Protein AF-A0AAW5TLI7-F1 (afdb_monomer_lite)

Secondary structure (DSSP, 8-state):
-HHHHHHTTSSSGGGGHHHHHHHHHHHHHHHTT----HHHHHH--TTS--SHHHHHHHHHHHHHHHHHHHHHTTPPP-HHHHHHHHHHHTTTSTTGGGTTS--SS---EEE-TT--TTS-HHHHEEE-PPP-

Radius of gyration: 17.92 Å; chains: 1; bounding box: 38×41×43 Å

InterPro domains:
  IPR025758 Fic/DOC N-terminal [PF13784] (1-69)
  IPR036597 Fido-like domain superfamily [G3DSA:1.10.3290.10] (7-132)

Foldseek 3Di:
DVLVVVLVPDPHSCPCVQVVLLVVLQVVLVVVVHHDDSVCSVPDDLVDQDDLSSQLSSLSVVLVVVVVVCVVVVDDDDLQNVQQSQCSNCPPHPCNVVGSDDDQAWDAAAFDPPDDPPDDRNVRGPDTDDHD

pLDDT: mean 84.83, std 11.41, range [47.56, 96.88]

Structure (mmCIF, N/CA/C/O backbone):
data_AF-A0AAW5TLI7-F1
#
_entry.id   AF-A0AAW5TLI7-F1
#
loop_
_atom_site.group_PDB
_atom_site.id
_atom_site.type_symbol
_atom_site.label_atom_id
_atom_site.label_alt_id
_atom_site.label_comp_id
_atom_site.label_asym_id
_atom_site.label_entity_id
_atom_site.label_seq_id
_atom_site.pdbx_PDB_ins_code
_atom_site.Cartn_x
_atom_site.Cartn_y
_atom_site.Cartn_z
_atom_site.occupancy
_atom_site.B_iso_or_equiv
_atom_site.auth_seq_id
_atom_site.auth_comp_id
_atom_site.auth_asym_id
_atom_site.auth_atom_id
_atom_site.pdbx_PDB_model_num
ATOM 1 N N . ALA A 1 1 ? 7.748 6.599 18.215 1.00 47.56 1 ALA A N 1
ATOM 2 C CA . ALA A 1 1 ? 8.241 7.085 19.526 1.00 47.56 1 ALA A CA 1
ATOM 3 C C . ALA A 1 1 ? 8.099 8.604 19.672 1.00 47.56 1 ALA A C 1
ATOM 5 O O . ALA A 1 1 ? 7.173 9.026 20.344 1.00 47.56 1 ALA A O 1
ATOM 6 N N . ALA A 1 2 ? 8.933 9.443 19.035 1.00 53.09 2 ALA A N 1
ATOM 7 C CA . ALA A 1 2 ? 8.800 10.908 19.157 1.00 53.09 2 ALA A CA 1
ATOM 8 C C . ALA A 1 2 ? 7.574 11.478 18.410 1.00 53.09 2 ALA A C 1
ATOM 10 O O . ALA A 1 2 ? 6.905 12.372 18.917 1.00 53.09 2 ALA A O 1
ATOM 11 N N . LEU A 1 3 ? 7.246 10.927 17.234 1.00 53.03 3 LEU A N 1
ATOM 12 C CA . LEU A 1 3 ? 6.107 11.386 16.430 1.00 53.03 3 LEU A CA 1
ATOM 13 C C . LEU A 1 3 ? 4.756 11.087 17.105 1.00 53.03 3 LEU A C 1
ATOM 15 O O . LEU A 1 3 ? 3.889 11.954 17.144 1.00 53.03 3 LEU A O 1
ATOM 19 N N . ASP A 1 4 ? 4.609 9.893 17.691 1.00 52.19 4 ASP A N 1
ATOM 20 C CA . ASP A 1 4 ? 3.389 9.480 18.404 1.00 52.19 4 ASP A CA 1
ATOM 21 C C . ASP A 1 4 ? 3.136 10.359 19.633 1.00 52.19 4 ASP A C 1
ATOM 23 O O . ASP A 1 4 ? 2.011 10.788 19.873 1.00 52.19 4 ASP A O 1
ATOM 27 N N . ALA A 1 5 ? 4.197 10.686 20.380 1.00 58.16 5 ALA A N 1
ATOM 28 C CA . ALA A 1 5 ? 4.112 11.544 21.558 1.00 58.16 5 ALA A CA 1
ATOM 29 C C . ALA A 1 5 ? 3.662 12.973 21.212 1.00 58.16 5 ALA A C 1
ATOM 31 O O . ALA A 1 5 ? 2.874 13.556 21.950 1.00 58.16 5 ALA A O 1
ATOM 32 N N . VAL A 1 6 ? 4.114 13.523 20.079 1.00 59.44 6 VAL A N 1
ATOM 33 C CA . VAL A 1 6 ? 3.682 14.845 19.594 1.00 59.44 6 VAL A CA 1
ATOM 34 C C . VAL A 1 6 ? 2.252 14.795 19.048 1.00 59.44 6 VAL A C 1
ATOM 36 O O . VAL A 1 6 ? 1.464 15.699 19.311 1.00 59.44 6 VAL A O 1
ATOM 39 N N . ALA A 1 7 ? 1.881 13.727 18.336 1.00 59.19 7 ALA A N 1
ATOM 40 C CA . ALA A 1 7 ? 0.530 13.564 17.802 1.00 59.19 7 ALA A CA 1
ATOM 41 C C . ALA A 1 7 ? -0.530 13.453 18.913 1.00 59.19 7 ALA A C 1
ATOM 43 O O . ALA A 1 7 ? -1.611 14.019 18.774 1.00 59.19 7 ALA A O 1
ATOM 44 N N . LEU A 1 8 ? -0.210 12.784 20.027 1.00 61.72 8 LEU A N 1
ATOM 45 C CA . LEU A 1 8 ? -1.090 12.637 21.195 1.00 61.72 8 LEU A CA 1
ATOM 46 C C . LEU A 1 8 ? -1.263 13.928 22.015 1.00 61.72 8 LEU A C 1
ATOM 48 O O . LEU A 1 8 ? -2.208 14.023 22.792 1.00 61.72 8 LEU A O 1
ATOM 52 N N . GLN A 1 9 ? -0.376 14.916 21.853 1.00 67.31 9 GLN A N 1
ATOM 53 C CA . GLN A 1 9 ? -0.496 16.229 22.503 1.00 67.31 9 GLN A CA 1
ATOM 54 C C . GLN A 1 9 ? -1.423 17.189 21.748 1.00 67.31 9 GLN A C 1
ATOM 56 O O . GLN A 1 9 ? -1.764 18.255 22.263 1.00 67.31 9 GLN A O 1
ATOM 61 N N . LEU A 1 10 ? -1.837 16.835 20.530 1.00 66.12 10 LEU A N 1
ATOM 62 C CA . LEU A 1 10 ? -2.777 17.639 19.765 1.00 66.12 10 LEU A CA 1
ATOM 63 C C . LEU A 1 10 ? -4.211 17.370 20.236 1.00 66.12 10 LEU A C 1
ATOM 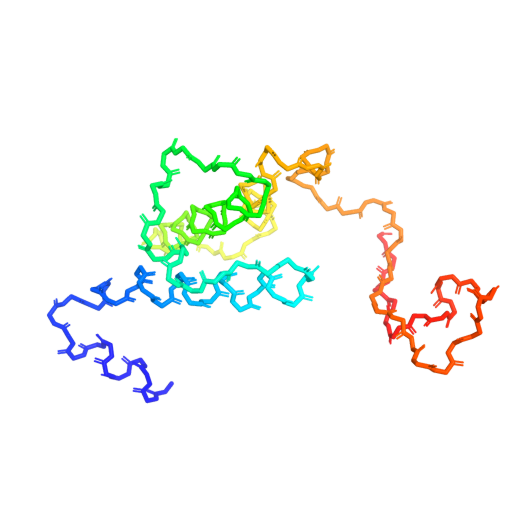65 O O . LEU A 1 10 ? -4.581 16.210 20.416 1.00 66.12 10 LEU A O 1
ATOM 69 N N . PRO A 1 11 ? -5.063 18.410 20.327 1.00 70.44 11 PRO A N 1
ATOM 70 C CA . PRO A 1 11 ? -6.480 18.252 20.668 1.00 70.44 11 PRO A CA 1
ATOM 71 C C . PRO A 1 11 ? -7.218 17.267 19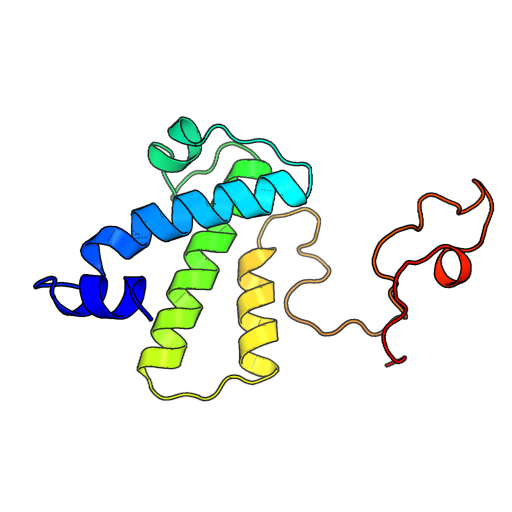.753 1.00 70.44 11 PRO A C 1
ATOM 73 O O . PRO A 1 11 ? -8.182 16.628 20.160 1.00 70.44 11 PRO A O 1
ATOM 76 N N . ASN A 1 12 ? -6.753 17.139 18.508 1.00 69.94 12 ASN A N 1
ATOM 77 C CA . ASN A 1 12 ? -7.183 16.107 17.583 1.00 69.94 12 ASN A CA 1
ATOM 78 C C . ASN A 1 12 ? -5.958 15.561 16.817 1.00 69.94 12 ASN A C 1
ATOM 80 O O . ASN A 1 12 ? -5.496 16.200 15.867 1.00 69.94 12 ASN A O 1
ATOM 84 N N . PRO A 1 13 ? -5.444 14.370 17.175 1.00 65.25 13 PRO A N 1
ATOM 85 C CA . PRO A 1 13 ? -4.302 13.744 16.502 1.00 65.25 13 PRO A CA 1
ATOM 86 C C . PRO A 1 13 ? -4.533 13.486 15.005 1.00 65.25 13 PRO A C 1
ATOM 88 O O . PRO A 1 13 ? -3.584 13.320 14.241 1.00 65.25 13 PRO A O 1
ATOM 91 N N . ALA A 1 14 ? -5.793 13.451 14.553 1.00 71.25 14 ALA A N 1
ATOM 92 C CA . ALA A 1 14 ? -6.124 13.282 13.144 1.00 71.25 14 ALA A CA 1
ATOM 93 C C . ALA A 1 14 ? -5.892 14.550 12.302 1.00 71.25 14 ALA A C 1
ATOM 95 O O . ALA A 1 14 ? -5.887 14.437 11.077 1.00 71.25 14 ALA A O 1
ATOM 96 N N . LEU A 1 15 ? -5.642 15.717 12.917 1.00 72.81 15 LEU A N 1
ATOM 97 C CA . LEU A 1 15 ? -5.449 16.996 12.214 1.00 72.81 15 LEU A CA 1
ATOM 98 C C . LEU A 1 15 ? -4.381 16.925 11.116 1.00 72.81 15 LEU A C 1
ATOM 100 O O . LEU A 1 15 ? -4.595 17.427 10.018 1.00 72.81 15 LEU A O 1
ATOM 104 N N . PHE A 1 16 ? -3.258 16.252 11.374 1.00 80.00 16 PHE A N 1
ATOM 105 C CA . PHE A 1 16 ? -2.175 16.123 10.390 1.00 80.00 16 PHE A CA 1
ATOM 106 C C . PHE A 1 16 ? -2.244 14.848 9.551 1.00 80.00 16 PHE A C 1
ATOM 108 O O . PHE A 1 16 ? -1.411 14.655 8.662 1.00 80.00 16 PHE A O 1
ATOM 115 N N . ARG A 1 17 ? -3.234 13.981 9.795 1.00 81.69 17 ARG A N 1
ATOM 116 C CA . ARG A 1 17 ? -3.325 12.664 9.155 1.00 81.69 17 ARG A CA 1
ATOM 117 C C . ARG A 1 17 ? -3.420 12.786 7.640 1.00 81.69 17 ARG A C 1
ATOM 119 O O . ARG A 1 17 ? -2.652 12.136 6.945 1.00 81.69 17 ARG A O 1
ATOM 126 N N . SER A 1 18 ? -4.282 13.673 7.143 1.00 80.69 18 SER A N 1
ATOM 127 C CA . SER A 1 18 ? -4.441 13.903 5.700 1.00 80.69 18 SER A CA 1
ATOM 128 C C . SER A 1 18 ? -3.128 14.358 5.049 1.00 80.69 18 SER A C 1
ATOM 130 O O . SER A 1 18 ? -2.647 13.731 4.107 1.00 80.69 18 SER A O 1
ATOM 132 N N . SER A 1 19 ? -2.471 15.381 5.610 1.00 83.62 19 SER A N 1
ATOM 133 C CA . SER A 1 19 ? -1.195 15.886 5.082 1.00 83.62 19 SER A CA 1
ATOM 134 C C . SER A 1 19 ? -0.060 14.859 5.140 1.00 83.62 19 SER A C 1
ATOM 136 O O . SER A 1 19 ? 0.762 14.794 4.225 1.00 83.62 19 SER A O 1
ATOM 138 N N . ALA A 1 20 ? -0.010 14.043 6.197 1.00 86.12 20 ALA A N 1
ATOM 139 C CA . ALA A 1 20 ? 0.996 12.999 6.346 1.00 86.12 20 ALA A CA 1
ATOM 140 C C . ALA A 1 20 ? 0.770 11.868 5.334 1.00 86.12 20 ALA A C 1
ATOM 142 O O . ALA A 1 20 ? 1.714 11.474 4.654 1.00 86.12 20 ALA A O 1
ATOM 143 N N . LEU A 1 21 ? -0.478 11.412 5.176 1.00 87.38 21 LEU A N 1
ATOM 144 C CA . LEU A 1 21 ? -0.841 10.385 4.200 1.00 87.38 21 LEU A CA 1
ATOM 145 C C . LEU A 1 21 ? -0.578 10.836 2.767 1.00 87.38 21 LEU A C 1
ATOM 147 O O . LEU A 1 21 ? -0.039 10.066 1.988 1.00 87.38 21 LEU A O 1
ATOM 151 N N . ARG A 1 22 ? -0.898 12.086 2.418 1.00 86.75 22 ARG A N 1
ATOM 152 C CA . ARG A 1 22 ? -0.627 12.634 1.081 1.00 86.75 22 ARG A CA 1
ATOM 153 C C . ARG A 1 22 ? 0.866 12.664 0.757 1.00 86.75 22 ARG A C 1
ATOM 155 O O . ARG A 1 22 ? 1.266 12.297 -0.345 1.00 86.75 22 ARG A O 1
ATOM 162 N N . ARG A 1 23 ? 1.705 13.045 1.726 1.00 86.69 23 ARG A N 1
ATOM 163 C CA . ARG A 1 23 ? 3.167 13.007 1.565 1.00 86.69 23 ARG A CA 1
ATOM 164 C C . ARG A 1 23 ? 3.691 11.574 1.413 1.00 86.69 23 ARG A C 1
ATOM 166 O O . ARG A 1 23 ? 4.587 11.336 0.606 1.00 86.69 23 ARG A O 1
ATOM 173 N N . GLU A 1 24 ? 3.121 10.633 2.158 1.00 87.00 24 GLU A N 1
ATOM 174 C CA . GLU A 1 24 ? 3.480 9.215 2.068 1.00 87.00 24 GLU A CA 1
ATOM 175 C C . GLU A 1 24 ? 3.046 8.598 0.732 1.00 87.00 24 GLU A C 1
ATOM 177 O O . GLU A 1 24 ? 3.836 7.919 0.080 1.00 87.00 24 GLU A O 1
ATOM 182 N N . ALA A 1 25 ? 1.825 8.893 0.279 1.00 86.00 25 ALA A N 1
ATOM 183 C CA . ALA A 1 25 ? 1.293 8.453 -1.008 1.00 86.00 25 ALA A CA 1
ATOM 184 C C . ALA A 1 25 ? 2.167 8.948 -2.168 1.00 86.00 25 ALA A C 1
ATOM 186 O O . ALA A 1 25 ? 2.491 8.185 -3.077 1.00 86.00 25 ALA A O 1
ATOM 187 N N . GLN A 1 26 ? 2.611 10.208 -2.105 1.00 84.69 26 GLN A N 1
ATOM 188 C CA . GLN A 1 26 ? 3.537 10.781 -3.080 1.00 84.69 26 GLN A CA 1
ATOM 189 C C . GLN A 1 26 ? 4.895 10.065 -3.064 1.00 84.69 26 GLN A C 1
ATOM 191 O O . GLN A 1 26 ? 5.408 9.704 -4.123 1.00 84.69 26 GLN A O 1
ATOM 196 N N . SER A 1 27 ? 5.450 9.816 -1.874 1.00 82.19 27 SER A N 1
ATOM 197 C CA . SER A 1 27 ? 6.727 9.105 -1.714 1.00 82.19 27 SER A CA 1
ATOM 198 C C . SER A 1 27 ? 6.643 7.669 -2.243 1.00 82.19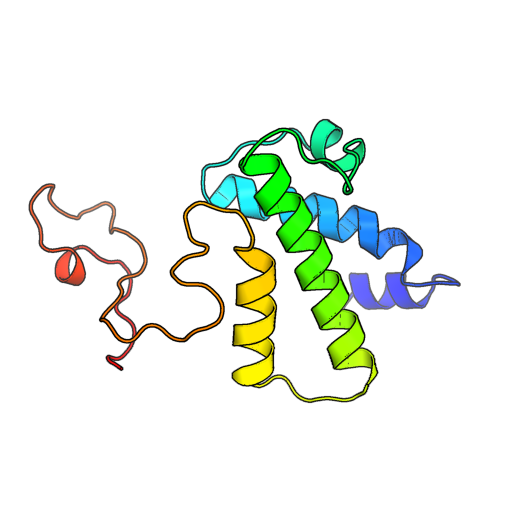 27 SER A C 1
ATOM 200 O O . SER A 1 27 ? 7.542 7.217 -2.946 1.00 82.19 27 SER A O 1
ATOM 202 N N . THR A 1 28 ? 5.540 6.973 -1.962 1.00 79.88 28 THR A N 1
ATOM 203 C CA . THR A 1 28 ? 5.278 5.601 -2.421 1.00 79.88 28 THR A CA 1
ATOM 204 C C . THR A 1 28 ? 5.124 5.546 -3.938 1.00 79.88 28 THR A C 1
ATOM 206 O O . THR A 1 28 ? 5.793 4.748 -4.589 1.00 79.88 28 THR A O 1
ATOM 209 N N . SER A 1 29 ? 4.332 6.452 -4.518 1.00 73.06 29 SER A N 1
ATOM 210 C CA . SER A 1 29 ? 4.148 6.538 -5.975 1.00 73.06 29 SER A CA 1
ATOM 211 C C . SER A 1 29 ? 5.479 6.787 -6.696 1.00 73.06 29 SER A C 1
ATOM 213 O O . SER A 1 29 ? 5.770 6.157 -7.713 1.00 73.06 29 SER A O 1
ATOM 215 N N . ALA A 1 30 ? 6.348 7.631 -6.124 1.00 71.00 30 ALA A N 1
ATOM 216 C CA . ALA A 1 30 ? 7.671 7.900 -6.680 1.00 71.00 30 ALA A CA 1
ATOM 217 C C . ALA A 1 30 ? 8.584 6.657 -6.695 1.00 71.00 30 ALA A C 1
ATOM 219 O O . ALA A 1 30 ? 9.396 6.512 -7.610 1.00 71.00 30 ALA A O 1
ATOM 220 N N . LEU A 1 31 ? 8.444 5.743 -5.725 1.00 67.81 31 LEU A N 1
ATOM 221 C CA . LEU A 1 31 ? 9.174 4.467 -5.709 1.00 67.81 31 LEU A CA 1
ATOM 222 C C . LEU A 1 31 ? 8.680 3.492 -6.784 1.00 67.81 31 LEU A C 1
ATOM 224 O O . LEU A 1 31 ? 9.471 2.689 -7.281 1.00 67.81 31 LEU A O 1
ATOM 228 N N . GLU A 1 32 ? 7.404 3.573 -7.164 1.00 66.00 32 GLU A N 1
ATOM 229 C CA . GLU A 1 32 ? 6.813 2.753 -8.230 1.00 66.00 32 GLU A CA 1
ATOM 230 C C . GLU A 1 32 ? 7.086 3.305 -9.642 1.00 66.00 32 GLU A C 1
ATOM 232 O O . GLU A 1 32 ? 6.754 2.666 -10.641 1.00 66.00 32 GLU A O 1
ATOM 237 N N . GLY A 1 33 ? 7.791 4.441 -9.729 1.00 63.66 33 GLY A N 1
ATOM 238 C CA . GLY A 1 33 ? 8.188 5.088 -10.980 1.00 63.66 33 GLY A CA 1
ATOM 239 C C . GLY A 1 33 ? 7.213 6.163 -11.458 1.00 63.66 33 GLY A C 1
ATOM 240 O O . GLY A 1 33 ? 7.397 6.704 -12.549 1.00 63.66 33 GLY A O 1
ATOM 241 N N . THR A 1 34 ? 6.212 6.502 -10.644 1.00 62.66 34 THR A N 1
ATOM 242 C CA . THR A 1 34 ? 5.160 7.454 -10.987 1.00 62.66 34 THR A CA 1
ATOM 243 C C . THR A 1 34 ? 5.382 8.771 -10.238 1.00 62.66 34 THR A C 1
ATOM 245 O O . THR A 1 34 ? 5.277 8.842 -9.015 1.00 62.66 34 THR A O 1
ATOM 248 N N . TYR A 1 35 ? 5.738 9.842 -10.956 1.00 67.19 35 TYR A N 1
ATOM 249 C CA . TYR A 1 35 ? 6.078 11.127 -10.335 1.00 67.19 35 TYR A CA 1
ATOM 250 C C . TYR A 1 35 ? 4.910 12.118 -10.391 1.00 67.19 35 TYR A C 1
ATOM 252 O O . TYR A 1 35 ? 4.650 12.726 -11.429 1.00 67.19 35 TYR A O 1
ATOM 260 N N . ALA A 1 36 ? 4.254 12.338 -9.249 1.00 72.06 36 ALA A N 1
ATOM 261 C CA . ALA A 1 36 ? 3.372 13.483 -9.030 1.00 72.06 36 ALA A CA 1
ATOM 262 C C . ALA A 1 36 ? 4.065 14.519 -8.121 1.00 72.06 36 ALA A C 1
ATOM 264 O O . ALA A 1 36 ? 4.566 14.151 -7.049 1.00 72.06 36 ALA A O 1
ATOM 265 N N . PRO A 1 37 ? 4.092 15.814 -8.494 1.00 80.44 37 PRO A N 1
ATOM 266 C CA . PRO A 1 37 ? 4.556 16.872 -7.603 1.00 80.44 3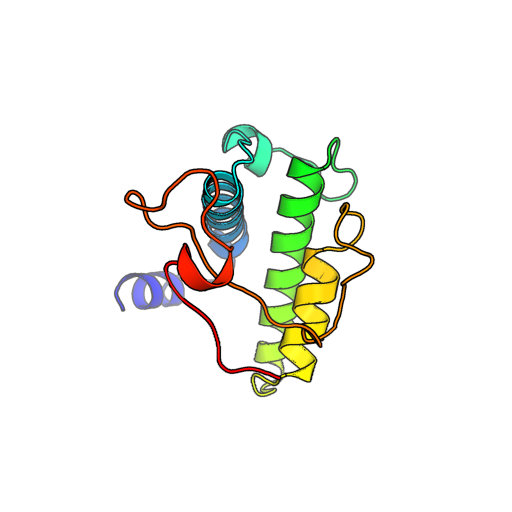7 PRO A CA 1
ATOM 267 C C . PRO A 1 37 ? 3.714 16.924 -6.324 1.00 80.44 37 PRO A C 1
ATOM 269 O O . PRO A 1 37 ? 2.488 16.850 -6.390 1.00 80.44 37 PRO A O 1
ATOM 272 N N . LEU A 1 38 ? 4.352 17.105 -5.162 1.00 78.75 38 LEU A N 1
ATOM 273 C CA . LEU A 1 38 ? 3.651 17.146 -3.870 1.00 78.75 38 LEU A CA 1
ATOM 274 C C . LEU A 1 38 ? 2.554 18.220 -3.828 1.00 78.75 38 LEU A C 1
ATOM 276 O O . LEU A 1 38 ? 1.495 17.982 -3.258 1.00 78.75 38 LEU A O 1
ATOM 280 N N . GLU A 1 39 ? 2.785 19.373 -4.457 1.00 80.62 39 GLU A N 1
ATOM 281 C CA . GLU A 1 39 ? 1.780 20.434 -4.581 1.00 80.62 39 GLU A CA 1
ATOM 282 C C . GLU A 1 39 ? 0.503 19.923 -5.255 1.00 80.62 39 GLU A C 1
ATOM 284 O O . GLU A 1 39 ? -0.580 20.091 -4.702 1.00 80.62 39 GLU A O 1
ATOM 289 N N . ARG A 1 40 ? 0.636 19.199 -6.374 1.00 78.88 40 ARG A N 1
ATOM 290 C CA . ARG A 1 40 ? -0.491 18.579 -7.082 1.00 78.88 40 ARG A CA 1
ATOM 291 C C . ARG A 1 40 ? -1.232 17.600 -6.175 1.00 78.88 40 ARG A C 1
ATOM 293 O O . ARG A 1 40 ? -2.450 17.664 -6.069 1.00 78.88 40 ARG A O 1
ATOM 300 N N . VAL A 1 41 ? -0.513 16.744 -5.448 1.00 78.56 41 VAL A N 1
ATOM 301 C CA . VAL A 1 41 ? -1.120 15.791 -4.498 1.00 78.56 41 VAL A CA 1
ATOM 302 C C . VAL A 1 41 ? -1.895 16.494 -3.377 1.00 78.56 41 VAL A C 1
ATOM 304 O O . VAL A 1 41 ? -2.909 15.988 -2.900 1.00 78.56 41 VAL A O 1
ATOM 307 N N . MET A 1 42 ? -1.436 17.671 -2.952 1.00 79.75 42 MET A N 1
ATOM 308 C CA . MET A 1 42 ? -2.079 18.455 -1.899 1.00 79.75 42 MET A CA 1
ATOM 309 C C . MET A 1 42 ? -3.303 19.241 -2.379 1.00 79.75 42 MET A C 1
ATOM 311 O O . MET A 1 42 ? -4.208 19.466 -1.577 1.00 79.75 42 MET A O 1
ATOM 315 N N . THR A 1 43 ? -3.350 19.660 -3.642 1.00 78.94 43 THR A N 1
ATOM 316 C CA . THR A 1 43 ? -4.434 20.499 -4.182 1.00 78.94 43 THR A CA 1
ATOM 317 C C . THR A 1 43 ? -5.486 19.725 -4.967 1.00 78.94 43 THR A C 1
ATOM 319 O O . THR A 1 43 ? -6.537 20.285 -5.264 1.00 78.94 43 THR A O 1
ATOM 322 N N . THR A 1 44 ? -5.230 18.454 -5.289 1.00 71.25 44 THR A N 1
ATOM 323 C CA . THR A 1 44 ? -6.145 17.658 -6.114 1.00 71.25 44 THR A CA 1
ATOM 324 C C . THR A 1 44 ? -7.472 17.392 -5.412 1.00 71.25 44 THR A C 1
ATOM 326 O O . THR A 1 44 ? -7.518 17.037 -4.227 1.00 71.25 44 THR A O 1
ATOM 329 N N . ASP A 1 45 ? -8.538 17.518 -6.198 1.00 74.19 45 ASP A N 1
ATOM 330 C CA . ASP A 1 45 ? -9.864 17.033 -5.864 1.00 74.19 45 ASP A CA 1
ATOM 331 C C . ASP A 1 45 ? -9.901 15.498 -5.924 1.00 74.19 45 ASP A C 1
ATOM 333 O O . ASP A 1 45 ? -9.666 14.878 -6.965 1.00 74.19 45 ASP A O 1
ATOM 337 N N . VAL A 1 46 ? -10.167 14.880 -4.776 1.00 74.38 46 VAL A N 1
ATOM 338 C CA . VAL A 1 46 ? -10.199 13.420 -4.627 1.00 74.38 46 VAL A CA 1
ATOM 339 C C . VAL A 1 46 ? -11.391 12.793 -5.351 1.00 74.38 46 VAL A C 1
ATOM 341 O O . VAL A 1 46 ? -11.318 11.627 -5.740 1.00 74.38 46 VAL A O 1
ATOM 344 N N . ASP A 1 47 ? -12.445 13.569 -5.613 1.00 76.38 47 ASP A N 1
ATOM 345 C CA . ASP A 1 47 ? -13.672 13.074 -6.237 1.00 76.38 47 ASP A CA 1
ATOM 346 C C . ASP A 1 47 ? -13.532 12.903 -7.760 1.00 76.38 47 ASP A C 1
ATOM 348 O O . ASP A 1 47 ? -14.357 12.250 -8.405 1.00 76.38 47 ASP A O 1
ATOM 352 N N . SER A 1 48 ? -12.486 13.466 -8.375 1.00 80.31 48 SER A N 1
ATOM 353 C CA . SER A 1 48 ? -12.279 13.437 -9.830 1.00 8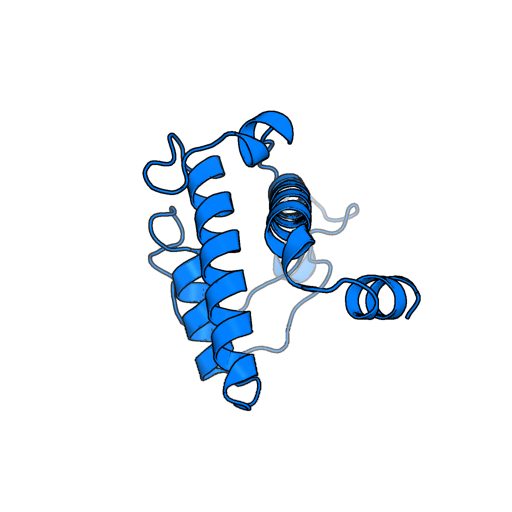0.31 48 SER A CA 1
ATOM 354 C C . SER A 1 48 ? -10.794 13.456 -10.218 1.00 80.31 48 SER A C 1
ATOM 356 O O . SER A 1 48 ? -10.310 14.449 -10.761 1.00 80.31 48 SER A O 1
ATOM 358 N N . PRO A 1 49 ? -10.038 12.365 -9.989 1.00 81.50 49 PRO A N 1
ATOM 359 C CA . PRO A 1 49 ? -8.631 12.334 -10.362 1.00 81.50 49 PRO A CA 1
ATOM 360 C C . PRO A 1 49 ? -8.467 12.246 -11.882 1.00 81.50 49 PRO A C 1
ATOM 362 O O . PRO A 1 49 ? -9.128 11.464 -12.570 1.00 81.50 49 PRO A O 1
ATOM 365 N N . GLU A 1 50 ? -7.548 13.066 -12.376 1.00 82.88 50 GLU A N 1
ATOM 366 C CA . GLU A 1 50 ? -7.394 13.414 -13.791 1.00 82.88 50 GLU A CA 1
ATOM 367 C C . GLU A 1 50 ? -6.642 12.357 -14.617 1.00 82.88 50 GLU A C 1
ATOM 369 O O . GLU A 1 50 ? -6.809 12.288 -15.833 1.00 82.88 50 GLU A O 1
ATOM 374 N N . ASP A 1 51 ? -5.796 11.545 -13.975 1.00 86.94 51 ASP A N 1
ATOM 375 C CA . ASP A 1 51 ? -4.945 10.541 -14.621 1.00 86.94 51 ASP A CA 1
ATOM 376 C C . ASP A 1 51 ? -4.729 9.297 -13.729 1.00 86.94 51 ASP A C 1
ATOM 378 O O . ASP A 1 51 ? -5.178 9.246 -12.580 1.00 86.94 51 ASP A O 1
ATOM 382 N N . GLU A 1 52 ? -4.062 8.262 -14.263 1.00 85.62 52 GLU A N 1
ATOM 383 C CA . GLU A 1 52 ? -3.805 7.002 -13.537 1.00 85.62 52 GLU A CA 1
ATOM 384 C C . GLU A 1 52 ? -2.926 7.218 -12.293 1.00 85.62 52 GLU A C 1
ATOM 386 O O . GLU A 1 52 ? -3.166 6.594 -11.264 1.00 85.62 52 GLU A O 1
ATOM 391 N N . THR A 1 53 ? -1.982 8.165 -12.340 1.00 84.62 53 THR A N 1
ATOM 392 C CA . THR A 1 53 ? -1.123 8.493 -11.187 1.00 84.62 53 THR A CA 1
ATOM 393 C C . THR A 1 53 ? -1.960 9.048 -10.044 1.00 84.62 53 THR A C 1
ATOM 395 O O . THR A 1 53 ? -1.855 8.619 -8.896 1.00 84.62 53 THR A O 1
ATOM 398 N N . MET A 1 54 ? -2.821 10.015 -10.357 1.00 86.12 54 MET A N 1
ATOM 399 C CA . MET A 1 54 ? -3.695 10.624 -9.369 1.00 86.12 54 MET A CA 1
ATOM 400 C C . MET A 1 54 ? -4.745 9.632 -8.871 1.00 86.12 54 MET A C 1
ATOM 402 O O . MET A 1 54 ? -5.082 9.665 -7.690 1.00 86.12 54 MET A O 1
ATOM 406 N N . ARG A 1 55 ? -5.212 8.706 -9.721 1.00 89.50 55 ARG A N 1
ATOM 407 C CA . ARG A 1 55 ? -6.076 7.595 -9.301 1.00 89.50 55 ARG A CA 1
ATOM 408 C C . ARG A 1 55 ? -5.388 6.718 -8.258 1.00 89.50 55 ARG A C 1
ATOM 410 O O . ARG A 1 55 ? -5.995 6.443 -7.231 1.00 89.50 55 ARG A O 1
ATOM 417 N N . GLU A 1 56 ? -4.142 6.312 -8.490 1.00 88.12 56 GLU A N 1
ATOM 418 C CA . GLU A 1 56 ? -3.365 5.502 -7.540 1.00 88.12 56 GLU A CA 1
ATOM 419 C C . GLU A 1 56 ? -3.177 6.221 -6.195 1.00 88.12 56 GLU A C 1
ATOM 421 O O . GLU A 1 56 ? -3.348 5.618 -5.134 1.00 88.12 56 GLU A O 1
ATOM 426 N N . ILE A 1 57 ? -2.913 7.529 -6.225 1.00 87.25 57 ILE A N 1
ATOM 427 C CA . ILE A 1 57 ? -2.782 8.356 -5.019 1.00 87.25 57 ILE A CA 1
ATOM 428 C C . ILE A 1 57 ? -4.103 8.445 -4.248 1.00 87.25 57 ILE A C 1
ATOM 430 O O . ILE A 1 57 ? -4.102 8.264 -3.031 1.00 87.25 57 ILE A O 1
ATOM 434 N N . VAL A 1 58 ? -5.225 8.709 -4.928 1.00 88.81 58 VAL A N 1
ATOM 435 C CA . VAL A 1 58 ? -6.555 8.746 -4.293 1.00 88.81 58 VAL A CA 1
ATOM 436 C C . VAL A 1 58 ? -6.888 7.387 -3.685 1.00 88.81 58 VAL A C 1
ATOM 438 O O . VAL A 1 58 ? -7.227 7.315 -2.507 1.00 88.81 58 VAL A O 1
ATOM 441 N N . ASN A 1 59 ? -6.672 6.301 -4.426 1.00 91.94 59 ASN A N 1
ATOM 442 C CA . ASN A 1 59 ? -6.899 4.950 -3.924 1.00 91.94 59 ASN A CA 1
ATOM 443 C C . ASN A 1 59 ? -6.052 4.639 -2.680 1.00 91.94 59 ASN A C 1
ATOM 445 O O . ASN A 1 59 ? -6.534 3.987 -1.756 1.00 91.94 59 ASN A O 1
ATOM 449 N N . TYR A 1 60 ? -4.796 5.099 -2.631 1.00 90.62 60 TYR A N 1
ATOM 450 C CA . TYR A 1 60 ? -3.945 4.945 -1.450 1.00 90.62 60 TYR A CA 1
ATOM 451 C C . TYR A 1 60 ? -4.537 5.659 -0.229 1.00 90.62 60 TYR A C 1
ATOM 453 O O . TYR A 1 60 ? -4.517 5.110 0.877 1.00 90.62 60 TYR A O 1
ATOM 461 N N . LEU A 1 61 ? -5.066 6.873 -0.414 1.00 89.81 61 LEU A N 1
ATOM 462 C CA . LEU A 1 61 ? -5.717 7.628 0.657 1.00 89.81 61 LEU A CA 1
ATOM 463 C C . LEU A 1 61 ? -6.974 6.906 1.149 1.00 89.81 61 LEU A C 1
ATOM 465 O O . LEU A 1 61 ? -7.090 6.666 2.351 1.00 89.81 61 LEU A O 1
ATOM 469 N N . ASP A 1 62 ? -7.860 6.512 0.236 1.00 92.19 62 ASP A N 1
ATOM 470 C CA . ASP A 1 62 ? -9.118 5.828 0.557 1.00 92.19 62 ASP A CA 1
ATOM 471 C C . ASP A 1 62 ? -8.863 4.502 1.280 1.00 92.19 62 ASP A C 1
ATOM 473 O O . ASP A 1 62 ? -9.422 4.244 2.348 1.00 92.19 62 ASP A O 1
ATOM 477 N N . MET A 1 63 ? -7.929 3.701 0.761 1.00 95.00 63 MET A N 1
ATOM 478 C CA . MET A 1 63 ? -7.467 2.465 1.391 1.00 95.00 63 MET A CA 1
ATOM 479 C C . MET A 1 63 ? -6.906 2.724 2.797 1.00 95.00 63 MET A C 1
ATOM 481 O O . MET A 1 63 ? -7.246 2.012 3.743 1.00 95.00 63 MET A O 1
ATOM 485 N N . SER A 1 64 ? -6.096 3.771 2.974 1.00 92.62 64 SER A N 1
ATOM 486 C CA . SER A 1 64 ? -5.534 4.120 4.284 1.00 92.62 64 SER A CA 1
ATOM 487 C C . SER A 1 64 ? -6.624 4.508 5.288 1.00 92.62 64 SER A C 1
ATOM 489 O O . SER A 1 64 ? -6.589 4.072 6.440 1.00 92.62 64 SER A O 1
ATOM 491 N N . TYR A 1 65 ? -7.613 5.303 4.869 1.00 92.06 65 TYR A N 1
ATOM 492 C CA . TYR A 1 65 ? -8.746 5.675 5.719 1.00 92.06 65 TYR A CA 1
ATOM 493 C C . TYR A 1 65 ? -9.612 4.470 6.086 1.00 92.06 65 TYR A C 1
ATOM 495 O O . TYR A 1 65 ? -9.924 4.302 7.268 1.00 92.06 65 TYR A O 1
ATOM 503 N N . ALA A 1 66 ? -9.903 3.589 5.128 1.00 93.75 66 ALA A N 1
ATOM 504 C CA . ALA A 1 66 ? -10.604 2.335 5.385 1.00 93.75 66 ALA A CA 1
ATOM 505 C C . ALA A 1 66 ? -9.845 1.455 6.394 1.00 93.75 66 ALA A C 1
ATOM 507 O O . ALA A 1 66 ? -10.450 0.883 7.300 1.00 93.75 66 ALA A O 1
ATOM 508 N N . ALA A 1 67 ? -8.512 1.391 6.302 1.00 93.88 67 ALA A N 1
ATOM 509 C CA . ALA A 1 67 ? -7.685 0.656 7.256 1.00 93.88 67 ALA A CA 1
ATOM 510 C C . ALA A 1 67 ? -7.774 1.242 8.676 1.00 93.88 67 ALA A C 1
ATOM 512 O O . ALA A 1 67 ? -7.922 0.493 9.643 1.00 93.88 67 ALA A O 1
ATOM 513 N N . PHE A 1 68 ? -7.723 2.572 8.820 1.00 91.50 68 PHE A N 1
ATOM 514 C CA . PHE A 1 68 ? -7.886 3.217 10.126 1.00 91.50 68 PHE A CA 1
ATOM 515 C C . PHE A 1 68 ? -9.261 2.960 10.732 1.00 91.50 68 PHE A C 1
ATOM 517 O O . PHE A 1 68 ? -9.349 2.684 11.928 1.00 91.50 68 PHE A O 1
ATOM 524 N N . GLU A 1 69 ? -10.317 3.041 9.926 1.00 92.56 69 GLU A N 1
ATOM 525 C CA . GLU A 1 69 ? -11.673 2.753 10.380 1.00 92.56 69 GLU A CA 1
ATOM 526 C C . GLU A 1 69 ? -11.782 1.296 10.848 1.00 92.56 69 GLU A C 1
ATOM 528 O O . GLU A 1 69 ? -12.241 1.026 11.958 1.00 92.56 69 GLU A O 1
ATOM 533 N N . TRP A 1 70 ? -11.250 0.359 10.060 1.00 93.81 70 TRP A N 1
ATOM 534 C CA . TRP A 1 70 ? -11.224 -1.063 10.392 1.00 93.81 70 TRP A CA 1
ATOM 535 C C . TRP A 1 70 ? -10.569 -1.331 11.751 1.00 93.81 70 TRP A C 1
ATOM 537 O O . TRP A 1 70 ? -11.142 -2.031 12.590 1.00 93.81 70 TRP A O 1
ATOM 547 N N . LEU A 1 71 ? -9.395 -0.735 11.984 1.00 91.38 71 LEU A N 1
ATOM 548 C CA . LEU A 1 71 ? -8.658 -0.847 13.244 1.00 91.38 71 LEU A CA 1
ATOM 549 C C . LEU A 1 71 ? -9.376 -0.145 14.404 1.00 91.38 71 LEU A C 1
ATOM 551 O O . LEU A 1 71 ? -9.305 -0.617 15.536 1.00 91.38 71 LEU A O 1
ATOM 555 N N . SER A 1 72 ? -10.101 0.948 14.143 1.00 91.75 72 SER A N 1
ATOM 556 C CA . SER A 1 72 ? -10.858 1.666 15.177 1.00 91.75 72 SER A CA 1
ATOM 557 C C . SER A 1 72 ? -11.984 0.826 15.790 1.00 91.75 72 SER A C 1
ATOM 559 O O . SER A 1 72 ? -12.315 1.006 16.959 1.00 91.75 72 SER A O 1
ATOM 561 N N . TYR A 1 73 ? -12.506 -0.154 15.045 1.00 94.12 73 TYR A N 1
ATOM 562 C CA . TYR A 1 73 ? -13.468 -1.136 15.550 1.00 94.12 73 TYR A CA 1
ATOM 563 C C . TYR A 1 73 ? -12.822 -2.282 16.350 1.00 94.12 73 TYR A C 1
ATOM 565 O O . TYR A 1 73 ? -13.510 -3.242 16.694 1.00 94.12 73 TYR A O 1
ATOM 573 N N . GLY A 1 74 ? -11.511 -2.233 16.616 1.00 93.06 74 GLY A N 1
ATOM 574 C CA . GLY A 1 74 ? -10.786 -3.276 17.351 1.00 93.06 74 GLY A CA 1
ATOM 575 C C . GLY A 1 74 ? -10.621 -4.588 16.580 1.00 93.06 74 GLY A C 1
ATOM 576 O O . GLY A 1 74 ? -10.343 -5.623 17.179 1.00 93.06 74 GLY A O 1
ATOM 577 N N . ARG A 1 75 ? -10.816 -4.569 15.258 1.00 92.19 75 ARG A N 1
ATOM 578 C CA . ARG A 1 75 ? -10.638 -5.748 14.405 1.00 92.19 75 ARG A CA 1
ATOM 579 C C . ARG A 1 75 ? -9.150 -6.014 14.182 1.00 92.19 75 ARG A C 1
ATOM 581 O O . ARG A 1 75 ? -8.372 -5.085 13.969 1.00 92.19 75 ARG A O 1
ATOM 588 N N . GLU A 1 76 ? -8.772 -7.285 14.165 1.00 93.31 76 GLU A N 1
ATOM 589 C CA . GLU A 1 76 ? -7.396 -7.697 13.894 1.00 93.31 76 GLU A CA 1
ATOM 590 C C . GLU A 1 76 ? -7.015 -7.530 12.418 1.00 93.31 76 GLU A C 1
ATOM 592 O O . GLU A 1 76 ? -7.853 -7.601 11.508 1.00 93.31 76 GLU A O 1
ATOM 597 N N . ILE A 1 77 ? -5.710 -7.373 12.183 1.00 95.00 77 ILE A N 1
ATOM 598 C CA . ILE A 1 77 ? -5.138 -7.445 10.840 1.00 95.00 77 ILE A CA 1
ATOM 599 C C . ILE A 1 77 ? -5.240 -8.893 10.363 1.00 95.00 77 ILE A C 1
ATOM 601 O O . ILE A 1 77 ? -4.670 -9.805 10.957 1.00 95.00 77 ILE A O 1
ATOM 605 N N . SER A 1 78 ? -5.958 -9.096 9.263 1.00 95.25 78 SER A N 1
ATOM 606 C CA . SER A 1 78 ? -6.217 -10.414 8.682 1.00 95.25 78 SER A CA 1
ATOM 607 C C . SER A 1 78 ? -5.964 -10.413 7.178 1.00 95.25 78 SER A C 1
ATOM 609 O O . SER A 1 78 ? -5.956 -9.364 6.535 1.00 95.25 78 SER A O 1
ATOM 611 N N . VAL A 1 79 ? -5.823 -11.601 6.584 1.00 95.31 79 VAL A N 1
ATOM 612 C CA . VAL A 1 79 ? -5.730 -11.747 5.120 1.00 95.31 79 VAL A CA 1
ATOM 613 C C . VAL A 1 79 ? -6.961 -11.153 4.426 1.00 95.31 79 VAL A C 1
ATOM 615 O O . VAL A 1 79 ? -6.825 -10.503 3.393 1.00 95.31 79 VAL A O 1
ATOM 618 N N . GLY A 1 80 ? -8.153 -11.311 5.012 1.00 95.62 80 GLY A N 1
ATOM 619 C CA . GLY A 1 80 ? -9.387 -10.710 4.496 1.00 95.62 80 GLY A CA 1
ATOM 620 C C . GLY A 1 80 ? -9.335 -9.181 4.480 1.00 95.62 80 GLY A C 1
ATOM 621 O O . GLY A 1 80 ? -9.675 -8.563 3.477 1.00 95.62 80 GLY A O 1
ATOM 622 N N . MET A 1 81 ? -8.826 -8.566 5.551 1.00 96.00 81 MET A N 1
ATOM 623 C CA . MET A 1 81 ? -8.597 -7.119 5.587 1.00 96.00 81 MET A CA 1
ATOM 624 C C . MET A 1 81 ? -7.574 -6.696 4.526 1.00 96.00 81 MET A C 1
ATOM 626 O O . MET A 1 81 ? -7.844 -5.794 3.743 1.00 96.00 81 MET A O 1
ATOM 630 N N . LEU A 1 82 ? -6.416 -7.359 4.460 1.00 96.25 82 LEU A N 1
ATOM 631 C CA . LEU A 1 82 ? -5.349 -6.996 3.520 1.00 96.25 82 LEU A CA 1
ATOM 632 C C . LEU A 1 82 ? -5.786 -7.125 2.057 1.00 96.25 82 LEU A C 1
ATOM 634 O O . LEU A 1 82 ? -5.442 -6.281 1.236 1.00 96.25 82 LEU A O 1
ATOM 638 N N . THR A 1 83 ? -6.559 -8.158 1.729 1.00 96.88 83 THR A N 1
ATOM 639 C CA . THR A 1 83 ? -7.114 -8.341 0.383 1.00 96.88 83 THR A CA 1
ATOM 640 C C . THR A 1 83 ? -8.168 -7.285 0.061 1.00 96.88 83 THR A C 1
ATOM 642 O O . THR A 1 83 ? -8.094 -6.691 -1.010 1.00 96.88 83 THR A O 1
ATOM 645 N N . ALA A 1 84 ? -9.076 -6.961 0.988 1.00 96.56 84 ALA A N 1
ATOM 646 C CA . ALA A 1 84 ? -10.036 -5.870 0.804 1.00 96.56 84 ALA A CA 1
ATOM 647 C C . ALA A 1 84 ? -9.338 -4.516 0.572 1.00 96.56 84 ALA A C 1
ATOM 649 O O . ALA A 1 84 ? -9.647 -3.818 -0.392 1.00 96.56 84 ALA A O 1
ATOM 650 N N . LEU A 1 85 ? -8.338 -4.186 1.395 1.00 96.88 85 LEU A N 1
ATOM 651 C CA . LEU A 1 85 ? -7.548 -2.960 1.262 1.00 96.88 85 LEU A CA 1
ATOM 652 C C . LEU A 1 85 ? -6.765 -2.915 -0.052 1.00 96.88 85 LEU A C 1
ATOM 654 O O . LEU A 1 85 ? -6.768 -1.897 -0.740 1.00 96.88 85 LEU A O 1
ATOM 658 N N . GLN A 1 86 ? -6.133 -4.023 -0.447 1.00 96.31 86 GLN A N 1
ATOM 659 C CA . GLN A 1 86 ? -5.473 -4.109 -1.749 1.00 96.31 86 GLN A CA 1
ATOM 660 C C . GLN A 1 86 ? -6.471 -3.903 -2.890 1.00 96.31 86 GLN A C 1
ATOM 662 O O . GLN A 1 86 ? -6.104 -3.332 -3.917 1.00 96.31 86 GLN A O 1
ATOM 667 N N . GLY A 1 87 ? -7.718 -4.340 -2.711 1.00 96.31 87 GLY A N 1
ATOM 668 C CA . GLY A 1 87 ? -8.759 -4.155 -3.702 1.00 96.31 87 GLY A CA 1
ATOM 669 C C . GLY A 1 87 ? -9.127 -2.691 -3.931 1.00 96.31 87 GLY A C 1
ATOM 670 O O . GLY A 1 87 ? -9.213 -2.273 -5.088 1.00 96.31 87 GLY A O 1
ATOM 671 N N . GLU A 1 88 ? -9.250 -1.911 -2.853 1.00 95.81 88 GLU A N 1
ATOM 672 C CA . GLU A 1 88 ? -9.413 -0.453 -2.938 1.00 95.81 88 GLU A CA 1
AT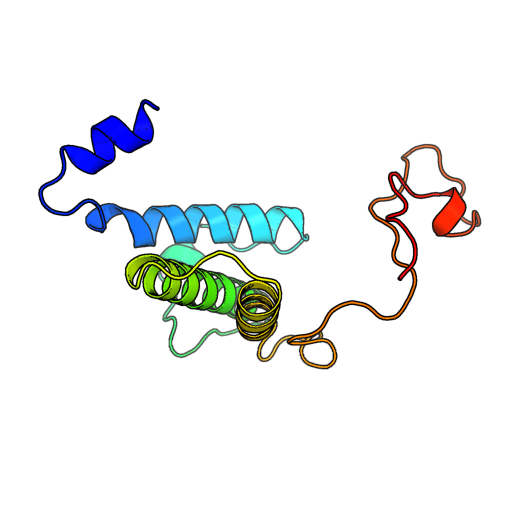OM 673 C C . GLU A 1 88 ? -8.180 0.209 -3.562 1.00 95.81 88 GLU A C 1
ATOM 675 O O . GLU A 1 88 ? -8.315 1.030 -4.466 1.00 95.81 88 GLU A O 1
ATOM 680 N N . LEU A 1 89 ? -6.972 -0.220 -3.178 1.00 93.81 89 LEU A N 1
ATOM 681 C CA . LEU A 1 89 ? -5.721 0.349 -3.690 1.00 93.81 89 LEU A CA 1
ATOM 682 C C . LEU A 1 89 ? -5.608 0.279 -5.226 1.00 93.81 89 LEU A C 1
ATOM 684 O O . LEU A 1 89 ? -5.132 1.219 -5.859 1.00 93.81 89 LEU A O 1
ATOM 688 N N . VAL A 1 90 ? -6.048 -0.819 -5.852 1.00 93.75 90 VAL A N 1
ATOM 689 C CA . VAL A 1 90 ? -5.918 -1.015 -7.314 1.00 93.75 90 VAL A CA 1
ATOM 690 C C . VAL A 1 90 ? -7.192 -0.705 -8.102 1.00 93.75 90 VAL A C 1
ATOM 692 O O . VAL A 1 90 ? -7.281 -0.997 -9.298 1.00 93.75 90 VAL A O 1
ATOM 695 N N . LYS A 1 91 ? -8.213 -0.148 -7.453 1.00 93.62 91 LYS A N 1
ATOM 696 C CA . LYS A 1 91 ? -9.505 0.132 -8.076 1.00 93.62 91 LYS A CA 1
ATOM 697 C C . LYS A 1 91 ? -9.361 1.109 -9.243 1.00 93.62 91 LYS A C 1
ATOM 699 O O . LYS A 1 91 ? -8.787 2.184 -9.114 1.00 93.62 91 LYS A O 1
ATOM 704 N N . GLY A 1 92 ? -9.886 0.739 -10.409 1.00 90.44 92 GLY A N 1
ATOM 705 C CA . GLY A 1 92 ? -9.826 1.596 -11.598 1.00 90.44 92 GLY A CA 1
ATOM 706 C C . GLY A 1 92 ? -8.421 1.813 -12.179 1.00 90.44 92 GLY A C 1
ATOM 707 O O . GLY A 1 92 ? -8.277 2.662 -13.053 1.00 90.44 92 GLY A O 1
ATOM 708 N N . THR A 1 93 ? -7.404 1.062 -11.736 1.00 89.81 93 THR A N 1
ATOM 709 C CA . THR A 1 93 ? -6.072 1.042 -12.366 1.00 89.81 93 THR A CA 1
ATOM 710 C C . THR A 1 93 ? -5.964 -0.126 -13.345 1.00 89.81 93 THR A C 1
ATOM 712 O O . THR A 1 93 ? -6.789 -1.049 -13.340 1.00 89.81 93 THR A O 1
ATOM 715 N N . ARG A 1 94 ? -4.897 -0.170 -14.151 1.00 89.25 94 ARG A N 1
ATOM 716 C CA . ARG A 1 94 ? -4.604 -1.324 -15.028 1.00 89.25 94 ARG A CA 1
ATOM 717 C C . ARG A 1 94 ? -4.507 -2.673 -14.294 1.00 89.25 94 ARG A C 1
ATOM 719 O O . ARG A 1 94 ? -4.591 -3.728 -14.922 1.00 89.25 94 ARG A O 1
ATOM 726 N N . LEU A 1 95 ? -4.295 -2.664 -12.974 1.00 86.31 95 LEU A N 1
ATOM 727 C CA . LEU A 1 95 ? -4.168 -3.865 -12.142 1.00 86.31 95 LEU A CA 1
ATOM 728 C C . LEU A 1 95 ? -5.494 -4.325 -11.520 1.00 86.31 95 LEU A C 1
ATOM 730 O O . LEU A 1 95 ? -5.502 -5.354 -10.841 1.00 86.31 95 LEU A O 1
ATOM 734 N N . ALA A 1 96 ? -6.613 -3.646 -11.793 1.00 89.06 96 ALA A N 1
ATOM 735 C CA . ALA A 1 96 ? -7.926 -3.979 -11.238 1.00 89.06 96 ALA A CA 1
ATOM 736 C C . ALA A 1 96 ? -8.343 -5.445 -11.477 1.00 89.06 96 ALA A C 1
ATOM 738 O O . ALA A 1 96 ? -8.971 -6.061 -10.621 1.00 89.06 96 ALA A O 1
ATOM 739 N N . GLY A 1 97 ? -7.917 -6.065 -12.586 1.00 88.06 97 GLY A N 1
ATOM 740 C CA . GLY A 1 97 ? -8.175 -7.487 -12.857 1.00 88.06 97 GLY A CA 1
ATOM 741 C C . GLY A 1 97 ? -7.496 -8.466 -11.882 1.00 88.06 97 GLY A C 1
ATOM 742 O O . GLY A 1 97 ? -7.811 -9.653 -11.877 1.00 88.06 97 GLY A O 1
ATOM 743 N N . GLN A 1 98 ? -6.554 -8.008 -11.054 1.00 87.38 98 GLN A N 1
ATOM 744 C CA . GLN A 1 98 ? -5.892 -8.788 -9.998 1.00 87.38 98 GLN A CA 1
ATOM 745 C C . GLN A 1 98 ? -6.250 -8.286 -8.589 1.00 87.38 98 GLN A C 1
ATOM 747 O O . GLN A 1 98 ? -5.572 -8.641 -7.629 1.00 87.38 98 GLN A O 1
ATOM 752 N N . SER A 1 99 ? -7.296 -7.468 -8.479 1.00 93.31 99 SER A N 1
ATOM 753 C CA . SER A 1 99 ? -7.797 -6.891 -7.234 1.00 93.31 99 SER A CA 1
ATOM 754 C C . SER A 1 99 ? -8.297 -7.951 -6.247 1.00 93.31 99 SER A C 1
ATOM 756 O O . SER A 1 99 ? -8.869 -8.966 -6.647 1.00 93.31 99 SER A O 1
ATOM 758 N N . GLY A 1 100 ? -8.089 -7.706 -4.956 1.00 93.44 100 GLY A N 1
ATOM 759 C CA . GLY A 1 100 ? -8.759 -8.394 -3.862 1.00 93.44 100 GLY A CA 1
ATOM 760 C C . GLY A 1 100 ? -8.305 -9.823 -3.590 1.00 93.44 100 GLY A C 1
ATOM 761 O O . GLY A 1 100 ? -9.032 -10.560 -2.929 1.00 93.44 100 GLY A O 1
ATOM 762 N N . ARG A 1 101 ? -7.151 -10.265 -4.105 1.00 92.56 101 ARG A N 1
ATOM 763 C CA . ARG A 1 101 ? -6.757 -11.679 -4.013 1.00 92.56 101 ARG A CA 1
ATOM 764 C C . ARG A 1 101 ? -5.268 -11.914 -3.842 1.00 92.56 101 ARG A C 1
ATOM 766 O O . ARG A 1 101 ? -4.426 -11.172 -4.348 1.00 92.56 101 ARG A O 1
ATOM 773 N N . LEU A 1 102 ? -4.959 -13.014 -3.160 1.00 92.06 102 LEU A N 1
ATOM 774 C CA . LEU A 1 102 ? -3.606 -13.546 -3.100 1.00 92.06 102 LEU A CA 1
ATOM 775 C C . LEU A 1 102 ? -3.168 -14.036 -4.483 1.00 92.06 102 LEU A C 1
ATOM 777 O O . LEU A 1 102 ? -3.975 -14.399 -5.339 1.00 92.06 102 LEU A O 1
ATOM 781 N N . ARG A 1 103 ? -1.857 -14.016 -4.717 1.00 90.12 103 ARG A N 1
ATOM 782 C CA . ARG A 1 103 ? -1.283 -14.495 -5.972 1.00 90.12 103 ARG A CA 1
ATOM 783 C C . ARG A 1 103 ? -1.248 -16.020 -5.958 1.00 90.12 103 ARG A C 1
ATOM 785 O O . ARG A 1 103 ? -0.630 -16.612 -5.089 1.00 90.12 103 ARG A O 1
ATOM 792 N N . GLU A 1 104 ? -1.834 -16.626 -6.982 1.00 90.19 104 GLU A N 1
ATOM 793 C CA . GLU A 1 104 ? -1.840 -18.084 -7.202 1.00 90.19 104 GLU A CA 1
ATOM 794 C C . GLU A 1 104 ? -0.655 -18.558 -8.059 1.00 90.19 104 GLU A C 1
ATOM 796 O O . GLU A 1 104 ? -0.553 -19.718 -8.443 1.00 90.19 104 GLU A O 1
ATOM 801 N N . ARG A 1 105 ? 0.245 -17.638 -8.409 1.00 90.00 105 ARG A N 1
ATOM 802 C CA . ARG A 1 105 ? 1.424 -17.911 -9.229 1.00 90.00 105 ARG A CA 1
ATOM 803 C C . ARG A 1 105 ? 2.669 -17.404 -8.534 1.00 90.00 105 ARG A C 1
ATOM 805 O O . ARG A 1 105 ? 2.619 -16.384 -7.843 1.00 90.00 105 ARG A O 1
ATOM 812 N N . GLN A 1 106 ? 3.791 -18.061 -8.809 1.00 92.31 106 GLN A N 1
ATOM 813 C CA . GLN A 1 106 ? 5.087 -17.615 -8.324 1.00 92.31 106 GLN A CA 1
ATOM 814 C C . GLN A 1 106 ? 5.350 -16.171 -8.759 1.00 92.31 106 GLN A C 1
ATOM 816 O O . GLN A 1 106 ? 5.224 -15.810 -9.933 1.00 92.31 106 GLN A O 1
ATOM 821 N N . VAL A 1 107 ? 5.748 -15.350 -7.794 1.00 92.31 107 VAL A N 1
ATOM 822 C CA . VAL A 1 107 ? 6.229 -13.989 -8.024 1.00 92.31 107 VAL A CA 1
ATOM 823 C C . VAL A 1 107 ? 7.702 -13.896 -7.644 1.00 92.31 107 VAL A C 1
ATOM 825 O O . VAL A 1 107 ? 8.250 -14.775 -6.980 1.00 92.31 107 VAL A O 1
ATOM 828 N N . VAL A 1 108 ? 8.350 -12.826 -8.087 1.00 94.44 108 VAL A N 1
ATOM 829 C CA . VAL A 1 108 ? 9.736 -12.499 -7.749 1.00 94.44 108 VAL A CA 1
ATOM 830 C C . VAL A 1 108 ? 9.810 -11.016 -7.405 1.00 94.44 108 VAL A C 1
ATOM 832 O O . VAL A 1 108 ? 9.042 -10.225 -7.954 1.00 94.44 108 VAL A O 1
ATOM 835 N N . ILE A 1 109 ? 10.708 -10.633 -6.498 1.00 93.12 109 ILE A N 1
ATOM 836 C CA . ILE A 1 109 ? 10.839 -9.251 -6.026 1.00 93.12 109 ILE A CA 1
ATOM 837 C C . ILE A 1 109 ? 12.221 -8.705 -6.381 1.00 93.12 109 ILE A C 1
ATOM 839 O O . ILE A 1 109 ? 13.255 -9.242 -5.970 1.00 93.12 109 ILE A O 1
ATOM 843 N N . GLY A 1 110 ? 12.212 -7.598 -7.128 1.00 90.69 110 GLY A N 1
ATOM 844 C CA . GLY A 1 110 ? 13.396 -6.861 -7.562 1.00 90.69 110 GLY A CA 1
ATOM 845 C C . GLY A 1 110 ? 14.278 -7.627 -8.551 1.00 90.69 110 GLY A C 1
ATOM 846 O O . GLY A 1 110 ? 14.227 -8.849 -8.646 1.00 90.69 110 GLY A O 1
ATOM 847 N N . LYS A 1 111 ? 15.143 -6.901 -9.263 1.00 93.06 111 LYS A N 1
ATOM 848 C CA . LYS A 1 111 ? 16.197 -7.466 -10.117 1.00 93.06 111 LYS A CA 1
ATOM 849 C C . LYS A 1 111 ? 17.560 -7.126 -9.516 1.00 93.06 111 LYS A C 1
ATOM 851 O O . LYS A 1 111 ? 17.765 -5.996 -9.073 1.00 93.06 111 LYS A O 1
ATOM 856 N N . ARG A 1 112 ? 18.490 -8.084 -9.455 1.00 93.31 112 ARG A N 1
ATOM 857 C CA . ARG A 1 112 ? 19.870 -7.798 -9.027 1.00 93.31 112 ARG A CA 1
ATOM 858 C C . ARG A 1 112 ? 20.576 -6.964 -10.091 1.00 93.31 112 ARG A C 1
ATOM 860 O O . ARG A 1 112 ? 20.434 -7.233 -11.279 1.00 93.31 112 ARG A O 1
ATOM 867 N N . SER A 1 113 ? 21.388 -6.001 -9.664 1.00 92.00 113 SER A N 1
ATOM 868 C CA . SER A 1 113 ? 22.189 -5.165 -10.569 1.00 92.00 113 SER A CA 1
ATOM 869 C C . SER A 1 113 ? 23.181 -5.973 -11.412 1.00 92.00 113 SER A C 1
ATOM 871 O O . SER A 1 113 ? 23.497 -5.578 -12.526 1.00 92.00 113 SER A O 1
ATOM 873 N N . SER A 1 114 ? 23.637 -7.122 -10.906 1.00 92.50 114 SER A N 1
ATOM 874 C CA . SER A 1 114 ? 24.545 -8.043 -11.598 1.00 92.50 114 SER A CA 1
ATOM 875 C C . SER A 1 114 ? 23.855 -9.032 -12.546 1.00 92.50 114 SER A C 1
ATOM 877 O O . SER A 1 114 ? 24.544 -9.820 -13.194 1.00 92.50 114 SER A O 1
ATOM 879 N N . ALA A 1 115 ? 22.519 -9.042 -12.615 1.00 91.56 115 ALA A N 1
ATOM 880 C CA . ALA A 1 115 ? 21.788 -10.013 -13.422 1.00 91.56 115 ALA A CA 1
ATOM 881 C C . ALA A 1 115 ? 21.996 -9.778 -14.924 1.00 91.56 115 ALA A C 1
ATOM 883 O O . ALA A 1 115 ? 21.916 -8.645 -15.410 1.00 91.56 115 ALA A O 1
ATOM 884 N N . LYS A 1 116 ? 22.199 -10.860 -15.681 1.00 92.56 116 LYS A N 1
ATOM 885 C CA . LYS A 1 116 ? 22.363 -10.770 -17.140 1.00 92.56 116 LYS A CA 1
ATOM 886 C C . LYS A 1 116 ? 21.026 -10.438 -17.813 1.00 92.56 116 LYS A C 1
ATOM 888 O O . LYS A 1 116 ? 19.957 -10.743 -17.286 1.00 92.56 116 LYS A O 1
ATOM 893 N N . ALA A 1 117 ? 21.074 -9.832 -19.004 1.00 83.81 117 ALA A N 1
ATOM 894 C CA . ALA A 1 117 ? 19.874 -9.407 -19.737 1.00 83.81 117 ALA A CA 1
ATOM 895 C C . ALA A 1 117 ? 18.880 -10.557 -19.996 1.00 83.81 117 ALA A C 1
ATOM 897 O O . ALA A 1 117 ? 17.678 -10.353 -19.862 1.00 83.81 117 ALA A O 1
ATOM 898 N N . ASN A 1 118 ? 19.393 -11.760 -20.273 1.00 89.94 118 ASN A N 1
ATOM 899 C CA . ASN A 1 118 ? 18.598 -12.939 -20.639 1.00 89.94 118 ASN A CA 1
ATOM 900 C C . ASN A 1 118 ? 18.498 -13.979 -19.511 1.00 89.94 118 ASN A C 1
ATOM 902 O O . ASN A 1 118 ? 18.176 -15.140 -19.755 1.00 89.94 118 ASN A O 1
ATOM 906 N N . GLU A 1 119 ? 18.836 -13.601 -18.280 1.00 94.25 119 GLU A N 1
ATOM 907 C CA . GLU A 1 119 ? 18.728 -14.505 -17.138 1.00 94.25 119 GLU A CA 1
ATOM 908 C C . GLU A 1 119 ? 17.250 -14.679 -16.734 1.00 94.25 119 GLU A C 1
ATOM 910 O O . GLU A 1 119 ? 16.529 -13.680 -16.649 1.00 94.25 119 GLU A O 1
ATOM 915 N N . PRO A 1 120 ? 16.771 -15.912 -16.470 1.00 93.62 120 PRO A N 1
ATOM 916 C CA . PRO A 1 120 ? 15.398 -16.147 -16.025 1.00 93.62 120 PRO A CA 1
ATOM 917 C C . PRO A 1 120 ? 15.025 -15.308 -14.797 1.00 93.62 120 PRO A C 1
ATOM 919 O O . PRO A 1 120 ? 15.831 -15.151 -13.880 1.00 93.62 120 PRO A O 1
ATOM 922 N N . ALA A 1 121 ? 13.777 -14.827 -14.735 1.00 92.12 121 ALA A N 1
ATOM 923 C CA . ALA A 1 121 ? 13.311 -13.908 -13.690 1.00 92.12 121 ALA A CA 1
ATOM 924 C C . ALA A 1 121 ? 13.590 -14.420 -12.265 1.00 92.12 121 ALA A C 1
ATOM 926 O O . ALA A 1 121 ? 14.131 -13.679 -11.447 1.00 92.12 121 ALA A O 1
ATOM 927 N N . ILE A 1 122 ? 13.309 -15.702 -12.002 1.00 93.25 122 ILE A N 1
ATOM 928 C CA . ILE A 1 122 ? 13.566 -16.354 -10.709 1.00 93.25 122 ILE A CA 1
ATOM 929 C C . ILE A 1 122 ? 15.042 -16.287 -10.315 1.00 93.25 122 ILE A C 1
ATOM 931 O O . ILE A 1 122 ? 15.362 -15.895 -9.194 1.00 93.25 122 ILE A O 1
ATOM 935 N N . LEU A 1 123 ? 15.936 -16.562 -11.267 1.00 93.94 123 LEU A N 1
ATOM 936 C CA . LEU A 1 123 ? 17.371 -16.536 -11.042 1.00 93.94 123 LEU A CA 1
ATOM 937 C C . LEU A 1 123 ? 17.874 -15.113 -10.907 1.00 93.94 123 LEU A C 1
ATOM 939 O O . LEU A 1 123 ? 18.681 -14.890 -10.028 1.00 93.94 123 LEU A O 1
ATOM 943 N N . SER A 1 124 ? 17.369 -14.152 -11.682 1.00 95.88 124 SER A N 1
ATOM 944 C CA . SER A 1 124 ? 17.805 -12.746 -11.668 1.00 95.88 124 SER A CA 1
ATOM 945 C C . SER A 1 124 ? 17.312 -11.920 -10.467 1.00 95.88 124 SER A C 1
ATOM 947 O O . SER A 1 124 ? 17.753 -10.782 -10.270 1.00 95.88 124 SER A O 1
ATOM 949 N N . SER A 1 125 ? 16.377 -12.461 -9.681 1.00 95.69 125 SER A N 1
ATOM 950 C CA . SER A 1 125 ? 15.644 -11.704 -8.665 1.00 95.69 125 SER A CA 1
ATOM 951 C C . SER A 1 125 ? 16.444 -11.416 -7.392 1.00 95.69 125 SER A C 1
ATOM 953 O O . SER A 1 125 ? 17.429 -12.089 -7.088 1.00 95.69 125 SER A O 1
ATOM 955 N N . ARG A 1 126 ? 16.047 -10.397 -6.617 1.00 95.94 126 ARG A N 1
ATOM 956 C CA . ARG A 1 126 ? 16.651 -10.157 -5.288 1.00 95.94 126 ARG A CA 1
ATOM 957 C C . ARG A 1 126 ? 16.051 -11.076 -4.231 1.00 95.94 126 ARG A C 1
ATOM 959 O O . ARG A 1 126 ? 16.744 -11.446 -3.290 1.00 95.94 126 ARG A O 1
ATOM 966 N N . PHE A 1 127 ? 14.782 -11.428 -4.398 1.00 95.25 127 PHE A N 1
ATOM 967 C CA . PHE A 1 127 ? 14.063 -12.307 -3.497 1.00 95.25 127 PHE A CA 1
ATOM 968 C C . PHE A 1 127 ? 12.984 -13.091 -4.244 1.00 95.25 127 PHE A C 1
ATOM 970 O O . PHE A 1 127 ? 12.271 -12.546 -5.091 1.00 95.25 127 PHE A O 1
ATOM 977 N N . VAL A 1 128 ? 12.849 -14.363 -3.883 1.00 94.69 128 VAL A N 1
ATOM 978 C CA . VAL A 1 128 ? 11.788 -15.255 -4.349 1.00 94.69 128 VAL A CA 1
ATOM 979 C C . VAL A 1 128 ? 10.979 -15.647 -3.113 1.00 94.69 128 VAL A C 1
ATOM 981 O O . VAL A 1 128 ? 11.511 -16.362 -2.263 1.00 94.69 128 VAL A O 1
ATOM 984 N N . PRO A 1 129 ? 9.733 -15.161 -2.964 1.00 91.50 129 PRO A N 1
ATOM 985 C CA . PRO A 1 129 ? 8.854 -15.611 -1.893 1.00 91.50 129 PRO A CA 1
ATOM 986 C C . PRO A 1 129 ? 8.607 -17.118 -1.975 1.00 91.50 129 PRO A C 1
ATOM 988 O O . PRO A 1 129 ? 8.685 -17.696 -3.064 1.00 91.50 129 PRO A O 1
ATOM 991 N N . ALA A 1 130 ? 8.273 -17.731 -0.836 1.00 90.62 130 ALA A N 1
ATOM 992 C CA . ALA A 1 130 ? 7.843 -19.125 -0.804 1.00 90.62 130 ALA A CA 1
ATOM 993 C C . ALA A 1 130 ? 6.692 -19.352 -1.806 1.00 90.62 130 ALA A C 1
ATOM 995 O O . ALA A 1 130 ? 5.847 -18.461 -1.960 1.00 90.62 130 ALA A O 1
ATOM 996 N N . PRO A 1 131 ? 6.685 -20.493 -2.517 1.00 84.56 131 PRO A N 1
ATOM 997 C CA . PRO A 1 131 ? 5.636 -20.789 -3.480 1.00 84.56 131 PRO A CA 1
ATOM 998 C C . PRO A 1 131 ? 4.260 -20.899 -2.791 1.00 84.56 131 PRO A C 1
ATOM 1000 O O . PRO A 1 131 ? 4.224 -21.243 -1.605 1.00 84.56 131 PRO A O 1
ATOM 1003 N N . PRO A 1 132 ? 3.161 -20.587 -3.511 1.00 75.88 132 PRO A N 1
ATOM 1004 C CA . PRO A 1 132 ? 1.790 -20.753 -3.020 1.00 75.88 132 PRO A CA 1
ATOM 1005 C C . PRO A 1 132 ? 1.448 -22.197 -2.641 1.00 75.88 132 PRO A C 1
ATOM 1007 O O . PRO A 1 132 ? 1.987 -23.121 -3.295 1.00 75.88 132 PRO A O 1
#

Organism: Streptococcus anginosus (NCBI:txid1328)

Sequence (132 aa):
AALDAVALQLPNPALFRSSALRREAQSTSALEGTYAPLERVMTTDVDSPEDETMREIVNYLDMSYAAFEWLSYGREISVGMLTALQGELVKGTRLAGQSGRLRERQVVIGKRSSAKANEPAILSSRFVPAPP